Protein AF-A0A7C9EU61-F1 (afdb_monomer_lite)

Structure (mmCIF, N/CA/C/O backbone):
data_AF-A0A7C9EU61-F1
#
_entry.id   AF-A0A7C9EU61-F1
#
loop_
_atom_site.group_PDB
_atom_site.id
_atom_site.type_symbol
_atom_site.label_atom_id
_atom_site.label_alt_id
_atom_site.label_comp_id
_atom_site.label_asym_id
_atom_site.label_entity_id
_atom_site.label_seq_id
_atom_site.pdbx_PDB_ins_code
_atom_site.Cartn_x
_atom_site.Cartn_y
_atom_site.Cartn_z
_atom_site.occupancy
_atom_site.B_iso_or_equiv
_atom_site.auth_seq_id
_atom_site.auth_comp_id
_atom_site.auth_asym_id
_atom_site.auth_atom_id
_atom_site.pdbx_PDB_model_num
ATOM 1 N N . MET A 1 1 ? 41.970 -5.022 -8.721 1.00 47.09 1 MET A N 1
ATOM 2 C CA . MET A 1 1 ? 40.695 -4.788 -9.442 1.00 47.09 1 MET A CA 1
ATOM 3 C C . MET A 1 1 ? 39.624 -5.809 -9.066 1.00 47.09 1 MET A C 1
ATOM 5 O O . MET A 1 1 ? 38.488 -5.405 -8.886 1.00 47.09 1 MET A O 1
ATOM 9 N N . SER A 1 2 ? 39.969 -7.086 -8.883 1.00 47.38 2 SER A N 1
ATOM 10 C CA . SER A 1 2 ? 39.057 -8.151 -8.428 1.00 47.38 2 SER A CA 1
ATOM 11 C C . SER A 1 2 ? 38.520 -7.959 -6.997 1.00 47.38 2 SER A C 1
ATOM 13 O O . SER A 1 2 ? 37.330 -8.140 -6.773 1.00 47.38 2 SER A O 1
ATOM 15 N N . GLU A 1 3 ? 39.352 -7.504 -6.056 1.00 47.88 3 GLU A N 1
ATOM 16 C CA . GLU A 1 3 ? 38.959 -7.287 -4.646 1.00 47.88 3 GLU A CA 1
ATOM 17 C C . GLU A 1 3 ? 37.863 -6.214 -4.480 1.00 47.88 3 GLU A C 1
ATOM 19 O O . GLU A 1 3 ? 36.893 -6.403 -3.755 1.00 47.88 3 GLU A O 1
ATOM 24 N N . ILE A 1 4 ? 37.968 -5.104 -5.220 1.00 58.25 4 ILE A N 1
ATOM 25 C CA . ILE A 1 4 ? 36.993 -3.995 -5.193 1.00 58.25 4 ILE A CA 1
ATOM 26 C C . ILE A 1 4 ? 35.638 -4.430 -5.765 1.00 58.25 4 ILE A C 1
ATOM 28 O O . ILE A 1 4 ? 34.597 -4.014 -5.267 1.00 58.25 4 ILE A O 1
ATOM 32 N N . PHE A 1 5 ? 35.638 -5.300 -6.777 1.00 54.25 5 PHE A N 1
ATOM 33 C CA . PHE A 1 5 ? 34.406 -5.833 -7.359 1.00 54.25 5 PHE A CA 1
ATOM 34 C C . PHE A 1 5 ? 33.684 -6.780 -6.388 1.00 54.25 5 PHE A C 1
ATOM 36 O O . PHE A 1 5 ? 32.461 -6.759 -6.303 1.00 54.25 5 PHE A O 1
ATOM 43 N N . CYS A 1 6 ? 34.444 -7.556 -5.609 1.00 49.00 6 CYS A N 1
ATOM 44 C CA . CYS A 1 6 ? 33.905 -8.447 -4.584 1.00 49.00 6 CYS A CA 1
ATOM 45 C C . CYS A 1 6 ? 33.252 -7.663 -3.430 1.00 49.00 6 CYS A C 1
ATOM 47 O O . CYS A 1 6 ? 32.153 -8.001 -3.004 1.00 49.00 6 CYS A O 1
ATOM 49 N N . VAL A 1 7 ? 33.880 -6.566 -2.983 1.00 60.41 7 VAL A N 1
ATOM 50 C CA . VAL A 1 7 ? 33.333 -5.686 -1.930 1.00 60.41 7 VAL A CA 1
ATOM 51 C C . VAL A 1 7 ? 32.055 -4.979 -2.392 1.00 60.41 7 VAL A C 1
ATOM 53 O O . VAL A 1 7 ? 31.075 -4.949 -1.656 1.00 60.41 7 VAL A O 1
ATOM 56 N N . VAL A 1 8 ? 32.021 -4.468 -3.628 1.00 61.03 8 VAL A N 1
ATOM 57 C CA . VAL A 1 8 ? 30.822 -3.805 -4.175 1.00 61.03 8 VAL A CA 1
ATOM 58 C C . VAL A 1 8 ? 29.671 -4.795 -4.380 1.00 61.03 8 VAL A C 1
ATOM 60 O O . VAL A 1 8 ? 28.523 -4.454 -4.107 1.00 61.03 8 VAL A O 1
ATOM 63 N N . LEU A 1 9 ? 29.951 -6.027 -4.819 1.00 60.84 9 LEU A N 1
ATOM 64 C CA . LEU A 1 9 ? 28.919 -7.062 -4.933 1.00 60.84 9 LEU A CA 1
ATOM 65 C C . LEU A 1 9 ? 28.405 -7.532 -3.566 1.00 60.84 9 LEU A C 1
ATOM 67 O O . LEU A 1 9 ? 27.203 -7.733 -3.429 1.00 60.84 9 LEU A O 1
ATOM 71 N N . ALA A 1 10 ? 29.272 -7.651 -2.556 1.00 58.22 10 ALA A N 1
ATOM 72 C CA . ALA A 1 10 ? 28.867 -8.009 -1.196 1.00 58.22 10 ALA A CA 1
ATOM 73 C C . ALA A 1 10 ? 27.983 -6.928 -0.543 1.00 58.22 10 ALA A C 1
ATOM 75 O O . ALA A 1 10 ? 26.993 -7.254 0.108 1.00 58.22 10 ALA A O 1
ATOM 76 N N . GLU A 1 11 ? 28.291 -5.646 -0.764 1.00 62.72 11 GLU A N 1
ATOM 77 C CA . GLU A 1 11 ? 27.477 -4.527 -0.271 1.00 62.72 11 GLU A CA 1
ATOM 78 C C . GLU A 1 11 ? 26.100 -4.479 -0.966 1.00 62.72 11 GLU A C 1
ATOM 80 O O . GLU A 1 11 ? 25.077 -4.228 -0.329 1.00 62.72 11 GLU A O 1
ATOM 85 N N . ILE A 1 12 ? 26.047 -4.770 -2.274 1.00 65.19 12 ILE A N 1
ATOM 86 C CA . ILE A 1 12 ? 24.786 -4.815 -3.029 1.00 65.19 12 ILE A CA 1
ATOM 87 C C . ILE A 1 12 ? 23.925 -6.010 -2.613 1.00 65.19 12 ILE A C 1
ATOM 89 O O . ILE A 1 12 ? 22.720 -5.833 -2.443 1.00 65.19 12 ILE A O 1
ATOM 93 N N . ASP A 1 13 ? 24.509 -7.191 -2.403 1.00 72.50 13 ASP A N 1
ATOM 94 C CA . ASP A 1 13 ? 23.771 -8.375 -1.947 1.00 72.50 13 ASP A CA 1
ATOM 95 C C . ASP A 1 13 ? 23.173 -8.154 -0.547 1.00 72.50 13 ASP A C 1
ATOM 97 O O . ASP A 1 13 ? 21.985 -8.396 -0.322 1.00 72.50 13 ASP A O 1
ATOM 101 N N . HIS A 1 14 ? 23.946 -7.553 0.365 1.00 73.06 14 HIS A N 1
ATOM 102 C CA . HIS A 1 14 ? 23.497 -7.253 1.724 1.00 73.06 14 HIS A CA 1
ATOM 103 C C . HIS A 1 14 ? 22.372 -6.198 1.765 1.00 73.06 14 HIS A C 1
ATOM 105 O O . HIS A 1 14 ? 21.370 -6.370 2.465 1.00 73.06 14 HIS A O 1
ATOM 111 N N . VAL A 1 15 ? 22.481 -5.116 0.982 1.00 74.06 15 VAL A N 1
ATOM 112 C CA . VAL A 1 15 ? 21.444 -4.067 0.909 1.00 74.06 15 VAL A CA 1
ATOM 113 C C . VAL A 1 15 ? 20.186 -4.565 0.193 1.00 74.06 15 VAL A C 1
ATOM 115 O O . VAL A 1 15 ? 19.066 -4.245 0.604 1.00 74.06 15 VAL A O 1
ATOM 118 N N . PHE A 1 16 ? 20.343 -5.362 -0.862 1.00 80.19 16 PHE A N 1
ATOM 119 C CA . PHE A 1 16 ? 19.220 -5.920 -1.608 1.00 80.19 16 PHE A CA 1
ATOM 120 C C . PHE A 1 16 ? 18.466 -6.976 -0.790 1.00 80.19 16 PHE A C 1
ATOM 122 O O . PHE A 1 16 ? 17.235 -6.935 -0.729 1.00 80.19 16 PHE A O 1
ATOM 129 N N . GLY A 1 17 ? 19.185 -7.848 -0.078 1.00 80.31 17 GLY A N 1
ATOM 130 C CA . GLY A 1 17 ? 18.598 -8.837 0.826 1.00 80.31 17 GLY A CA 1
ATOM 131 C C . GLY A 1 17 ? 17.771 -8.197 1.943 1.00 80.31 17 GLY A C 1
ATOM 132 O O . GLY A 1 17 ? 16.629 -8.601 2.174 1.00 80.31 17 GLY A O 1
ATOM 133 N N . LEU A 1 18 ? 18.287 -7.137 2.580 1.00 82.00 18 LEU A N 1
ATOM 134 C CA . LEU A 1 18 ? 17.553 -6.407 3.622 1.00 82.00 18 LEU A CA 1
ATOM 135 C C . LEU A 1 18 ? 16.281 -5.738 3.070 1.00 82.00 18 LEU A C 1
ATOM 137 O O . LEU A 1 18 ? 15.236 -5.748 3.721 1.00 82.00 18 LEU A O 1
ATOM 141 N N . LYS A 1 19 ? 16.349 -5.186 1.851 1.00 78.38 19 LYS A N 1
ATOM 142 C CA . LYS A 1 19 ? 15.203 -4.567 1.168 1.00 78.38 19 LYS A CA 1
ATOM 143 C C . LYS A 1 19 ? 14.094 -5.587 0.894 1.00 78.38 19 LYS A C 1
ATOM 145 O O . LYS A 1 19 ? 12.927 -5.287 1.138 1.00 78.38 19 LYS A O 1
ATOM 150 N N . LEU A 1 20 ? 14.453 -6.776 0.410 1.00 83.56 20 LEU A N 1
ATOM 151 C CA . LEU A 1 20 ? 13.501 -7.851 0.120 1.00 83.56 20 LEU A CA 1
ATOM 152 C C . LEU A 1 20 ? 12.838 -8.383 1.394 1.00 83.56 20 LEU A C 1
ATOM 154 O O . LEU A 1 20 ? 11.613 -8.478 1.448 1.00 83.56 20 LEU A O 1
ATOM 158 N N . LEU A 1 21 ? 13.627 -8.659 2.438 1.00 87.19 21 LEU A N 1
ATOM 159 C CA . LEU A 1 21 ? 13.106 -9.149 3.717 1.00 87.19 21 LEU A CA 1
ATOM 160 C C . LEU A 1 21 ? 12.187 -8.111 4.389 1.00 87.19 21 LEU A C 1
ATOM 162 O O . LEU A 1 21 ? 11.135 -8.453 4.934 1.00 87.19 21 LEU A O 1
ATOM 166 N N . GLY A 1 22 ? 12.557 -6.829 4.315 1.00 87.75 22 GLY A N 1
ATOM 167 C CA . GLY A 1 22 ? 11.733 -5.718 4.792 1.00 87.75 22 GLY A CA 1
ATOM 168 C C . GLY A 1 22 ? 10.408 -5.586 4.037 1.00 87.75 22 GLY A C 1
ATOM 169 O O . GLY A 1 22 ? 9.372 -5.367 4.657 1.00 87.75 22 GLY A O 1
ATOM 170 N N . ASN A 1 23 ? 10.410 -5.765 2.712 1.00 88.94 23 ASN A N 1
ATOM 171 C CA . ASN A 1 23 ? 9.181 -5.722 1.917 1.00 88.94 23 ASN A CA 1
ATOM 172 C C . ASN A 1 23 ? 8.238 -6.887 2.250 1.00 88.94 23 ASN A C 1
ATOM 174 O O . ASN A 1 23 ? 7.059 -6.665 2.500 1.00 88.94 23 ASN A O 1
ATOM 178 N N . GLU A 1 24 ? 8.770 -8.109 2.314 1.00 89.00 24 GLU A N 1
ATOM 179 C CA . GLU A 1 24 ? 8.006 -9.320 2.644 1.00 89.00 24 GLU A CA 1
ATOM 180 C C . GLU A 1 24 ? 7.336 -9.214 4.024 1.00 89.00 24 GLU A C 1
ATOM 182 O O . GLU A 1 24 ? 6.168 -9.558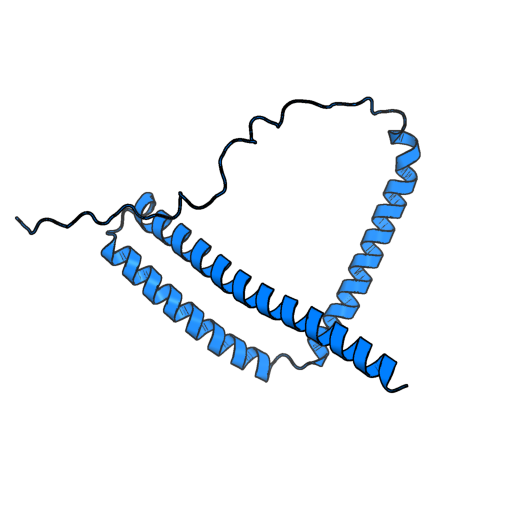 4.213 1.00 89.00 24 GLU A O 1
ATOM 187 N N . THR A 1 25 ? 8.079 -8.717 5.016 1.00 90.31 25 THR A N 1
ATOM 188 C CA . THR A 1 25 ? 7.556 -8.533 6.376 1.00 90.31 25 THR A CA 1
ATOM 189 C C . THR A 1 25 ? 6.521 -7.414 6.441 1.00 90.31 25 THR A C 1
ATOM 191 O O . THR A 1 25 ? 5.482 -7.594 7.073 1.00 90.31 25 THR A O 1
ATOM 194 N N . PHE A 1 26 ? 6.746 -6.288 5.760 1.00 87.06 26 PHE A N 1
ATOM 195 C CA . PHE A 1 26 ? 5.795 -5.176 5.723 1.00 87.06 26 PHE A CA 1
ATOM 196 C C . PHE A 1 26 ? 4.481 -5.552 5.030 1.00 87.06 26 PHE A C 1
ATOM 198 O O . PHE A 1 26 ? 3.407 -5.198 5.517 1.00 87.06 26 PHE A O 1
ATOM 205 N N . GLU A 1 27 ? 4.551 -6.318 3.940 1.00 87.12 27 GLU A N 1
ATOM 206 C CA . GLU A 1 27 ? 3.372 -6.827 3.237 1.00 87.12 27 GLU A CA 1
ATOM 207 C C . GLU A 1 27 ? 2.509 -7.700 4.160 1.00 87.12 27 GLU A C 1
ATOM 209 O O . GLU A 1 27 ? 1.297 -7.484 4.289 1.00 87.12 27 GLU A O 1
ATOM 214 N N . LYS A 1 28 ? 3.139 -8.634 4.883 1.00 86.25 28 LYS A N 1
ATOM 215 C CA . LYS A 1 28 ? 2.449 -9.503 5.846 1.00 86.25 28 LYS A CA 1
ATOM 216 C C . LYS A 1 28 ? 1.852 -8.713 7.006 1.00 86.25 28 LYS A C 1
ATOM 218 O O . LYS A 1 28 ? 0.691 -8.926 7.354 1.00 86.25 28 LYS A O 1
ATOM 223 N N . LEU A 1 29 ? 2.606 -7.775 7.578 1.00 89.94 29 LEU A N 1
ATOM 224 C CA . LEU A 1 29 ? 2.147 -6.942 8.693 1.00 89.94 29 LEU A CA 1
ATOM 225 C C . LEU A 1 29 ? 0.961 -6.053 8.294 1.00 89.94 29 LEU A C 1
ATOM 227 O O . LEU A 1 29 ? -0.038 -6.004 9.013 1.00 89.94 29 LEU A O 1
ATOM 231 N N . GLY A 1 30 ? 1.037 -5.393 7.136 1.00 87.56 30 GLY A N 1
ATOM 232 C CA . GLY A 1 30 ? -0.045 -4.550 6.624 1.00 87.56 30 GLY A CA 1
ATOM 233 C C . GLY A 1 30 ? -1.319 -5.348 6.344 1.00 87.56 30 GLY A C 1
ATOM 234 O O . GLY A 1 30 ? -2.419 -4.920 6.702 1.00 87.56 30 GLY A O 1
ATOM 235 N N . THR A 1 31 ? -1.175 -6.545 5.777 1.00 86.75 31 THR A N 1
ATOM 236 C CA . THR A 1 31 ? -2.305 -7.435 5.483 1.00 86.75 31 THR A CA 1
ATOM 237 C C . THR A 1 31 ? -2.991 -7.907 6.768 1.00 86.75 31 THR A C 1
ATOM 239 O O . THR A 1 31 ? -4.202 -7.766 6.912 1.00 86.75 31 THR A O 1
ATOM 242 N N . ILE A 1 32 ? -2.236 -8.381 7.762 1.00 88.62 32 ILE A N 1
ATOM 243 C CA . ILE A 1 32 ? -2.807 -8.853 9.037 1.00 88.62 32 ILE A CA 1
ATOM 244 C C . ILE A 1 32 ? -3.463 -7.697 9.821 1.00 88.62 32 ILE A C 1
ATOM 246 O O . ILE A 1 32 ? -4.549 -7.856 10.389 1.00 88.62 32 ILE A O 1
ATOM 250 N N . GLY A 1 33 ? -2.845 -6.511 9.828 1.00 91.38 33 GLY A N 1
ATOM 251 C CA . GLY A 1 33 ? -3.388 -5.330 10.506 1.00 91.38 33 GLY A CA 1
ATOM 252 C C . GLY A 1 33 ? -4.689 -4.818 9.877 1.00 91.38 33 GLY A C 1
ATOM 253 O O . GLY A 1 33 ? -5.636 -4.479 10.584 1.00 91.38 33 GLY A O 1
ATOM 254 N N . THR A 1 34 ? -4.779 -4.811 8.546 1.00 88.88 34 THR A N 1
ATOM 255 C CA . THR A 1 34 ? -5.999 -4.382 7.842 1.00 88.88 34 THR A CA 1
ATOM 256 C C . THR A 1 34 ? -7.136 -5.391 7.986 1.00 88.88 34 THR A C 1
ATOM 258 O O . THR A 1 34 ? -8.265 -4.987 8.265 1.00 88.88 34 THR A O 1
ATOM 261 N N . LEU A 1 35 ? -6.848 -6.694 7.881 1.00 89.19 35 LEU A N 1
ATOM 262 C CA . LEU A 1 35 ? -7.841 -7.759 8.063 1.00 89.19 35 LEU A CA 1
ATOM 263 C C . LEU A 1 35 ? -8.436 -7.750 9.480 1.00 89.19 35 LEU A C 1
ATOM 265 O O . LEU A 1 35 ? -9.650 -7.879 9.637 1.00 89.19 35 LEU A O 1
ATOM 269 N N . SER A 1 36 ? -7.604 -7.561 10.510 1.00 87.31 36 SER A N 1
ATOM 270 C CA . SER A 1 36 ? -8.063 -7.530 11.907 1.00 87.31 36 SER A CA 1
ATOM 271 C C . SER A 1 36 ? -8.911 -6.293 12.220 1.00 87.31 36 SER A C 1
ATOM 273 O O . SER A 1 36 ? -9.973 -6.422 12.831 1.00 87.31 36 SER A O 1
ATOM 275 N N . ASN A 1 37 ? -8.509 -5.112 11.738 1.00 89.44 37 ASN A N 1
ATOM 276 C CA . ASN A 1 37 ? -9.298 -3.888 11.895 1.00 89.44 37 ASN A CA 1
ATOM 277 C C . ASN A 1 37 ? -10.660 -3.991 11.183 1.00 89.44 37 ASN A C 1
ATOM 279 O O . ASN A 1 37 ? -11.698 -3.650 11.750 1.00 89.44 37 ASN A O 1
ATOM 283 N N . LEU A 1 38 ? -10.672 -4.526 9.958 1.00 88.19 38 LEU A N 1
ATOM 284 C CA . LEU A 1 38 ? -11.898 -4.720 9.189 1.00 88.19 38 LEU A CA 1
ATOM 285 C C . LEU A 1 38 ? -12.857 -5.702 9.879 1.00 88.19 38 LEU A C 1
ATOM 287 O O . LEU A 1 38 ? -14.054 -5.429 9.956 1.00 88.19 38 LEU A O 1
ATOM 291 N N . LEU A 1 39 ? -12.341 -6.811 10.421 1.00 88.62 39 LEU A N 1
ATOM 292 C CA . LEU A 1 39 ? -13.141 -7.793 11.157 1.00 88.62 39 LEU A CA 1
ATOM 293 C C . LEU A 1 39 ? -13.843 -7.153 12.363 1.00 88.62 39 LEU A C 1
ATOM 295 O O . LEU A 1 39 ? -15.058 -7.287 12.497 1.00 88.62 39 LEU A O 1
ATOM 299 N N . VAL A 1 40 ? -13.099 -6.420 13.202 1.00 87.19 40 VAL A N 1
ATOM 300 C CA . VAL A 1 40 ? -13.657 -5.735 14.382 1.00 87.19 40 VAL A CA 1
ATOM 301 C C . VAL A 1 40 ? -14.705 -4.702 13.971 1.00 87.19 40 VAL A C 1
ATOM 303 O O . VAL A 1 40 ? -15.751 -4.594 14.612 1.00 87.19 40 VAL A O 1
ATOM 306 N N . TYR A 1 41 ? -14.476 -3.967 12.883 1.00 88.12 41 TYR A N 1
ATOM 307 C CA . TYR A 1 41 ? -15.431 -2.990 12.366 1.00 88.12 41 TYR A CA 1
ATOM 308 C C . TYR A 1 41 ? -16.752 -3.642 11.915 1.00 88.12 41 TYR A C 1
ATOM 310 O O . TYR A 1 41 ? -17.835 -3.174 12.272 1.00 88.12 41 TYR A O 1
ATOM 318 N N . LEU A 1 42 ? -16.678 -4.770 11.201 1.00 87.50 42 LEU A N 1
ATOM 319 C CA . LEU A 1 42 ? -17.849 -5.531 10.747 1.00 87.50 42 LEU A CA 1
ATOM 320 C C . LEU A 1 42 ? -18.664 -6.124 11.905 1.00 87.50 42 LEU A C 1
ATOM 322 O O . LEU A 1 42 ? -19.894 -6.144 11.848 1.00 87.50 42 LEU A O 1
ATOM 326 N N . THR A 1 43 ? -18.005 -6.586 12.969 1.00 86.12 43 THR A N 1
ATOM 327 C CA . THR A 1 43 ? -18.701 -7.170 14.125 1.00 86.12 43 THR A CA 1
ATOM 328 C C . THR A 1 43 ? -19.267 -6.113 15.072 1.00 86.12 43 THR A C 1
ATOM 330 O O . THR A 1 43 ? -20.346 -6.308 15.620 1.00 86.12 43 THR A O 1
ATOM 333 N N . THR A 1 44 ? -18.573 -4.987 15.276 1.00 85.62 44 THR A N 1
ATOM 334 C CA . THR A 1 44 ? -18.976 -3.967 16.266 1.00 85.62 44 THR A CA 1
ATOM 335 C C . THR A 1 44 ? -19.936 -2.922 15.702 1.00 85.62 44 THR A C 1
ATOM 337 O O . THR A 1 44 ? -20.935 -2.604 16.343 1.00 85.62 44 THR A O 1
ATOM 340 N N . VAL A 1 45 ? -19.667 -2.405 14.498 1.00 86.12 45 VAL A N 1
ATOM 341 C CA . VAL A 1 45 ? -20.450 -1.316 13.889 1.00 86.12 45 VAL A CA 1
ATOM 342 C C . VAL A 1 45 ? -21.591 -1.866 13.044 1.00 86.12 45 VAL A C 1
ATOM 344 O O . VAL A 1 45 ? -22.717 -1.387 13.139 1.00 86.12 45 VAL A O 1
ATOM 347 N N . PHE A 1 46 ? -21.321 -2.903 12.248 1.00 84.19 46 PHE A N 1
ATOM 348 C CA . PHE A 1 46 ? -22.327 -3.526 11.381 1.00 84.19 46 PHE A CA 1
ATOM 349 C C . PHE A 1 46 ? -23.134 -4.640 12.065 1.00 84.19 46 PHE A C 1
ATOM 351 O O . PHE A 1 46 ? -24.052 -5.173 11.447 1.00 84.19 46 PHE A O 1
ATOM 358 N N . ASN A 1 47 ? -22.816 -4.973 13.325 1.00 84.19 47 ASN A N 1
ATOM 359 C CA . ASN A 1 47 ? -23.507 -5.974 14.151 1.00 84.19 47 ASN A CA 1
ATOM 360 C C . ASN A 1 47 ? -23.784 -7.306 13.413 1.00 84.19 47 ASN A C 1
ATOM 362 O O . ASN A 1 47 ? -24.798 -7.967 13.634 1.00 84.19 47 ASN A O 1
ATOM 366 N N . MET A 1 48 ? -22.895 -7.694 12.490 1.00 81.56 48 MET A N 1
ATOM 367 C CA . MET A 1 48 ? -23.030 -8.942 11.740 1.00 81.56 48 MET A CA 1
ATOM 368 C C . MET A 1 48 ? -22.551 -10.130 12.574 1.00 81.56 48 MET A C 1
ATOM 370 O O . MET A 1 48 ? -21.628 -10.009 13.380 1.00 81.56 48 MET A O 1
ATOM 374 N N . SER A 1 49 ? -23.140 -11.307 12.332 1.00 86.75 49 SER A N 1
ATOM 375 C CA . SER A 1 49 ? -22.677 -12.544 12.967 1.00 86.75 49 SER A CA 1
ATOM 376 C C . SER A 1 49 ? -21.212 -12.825 12.613 1.00 86.75 49 SER A C 1
ATOM 378 O O . SER A 1 49 ? -20.782 -12.622 11.472 1.00 86.75 49 SER A O 1
ATOM 380 N N . THR A 1 50 ? -20.445 -13.342 13.576 1.00 83.31 50 THR A N 1
ATOM 381 C CA . THR A 1 50 ? -19.015 -13.659 13.415 1.00 83.31 50 THR A CA 1
ATOM 382 C C . THR A 1 50 ? -18.756 -14.593 12.225 1.00 83.31 50 THR A C 1
ATOM 384 O O . THR A 1 50 ? -17.725 -14.495 11.557 1.00 83.31 50 THR A O 1
ATOM 387 N N . ILE A 1 51 ? -19.723 -15.458 11.908 1.00 88.50 51 ILE A N 1
ATOM 388 C CA . ILE A 1 51 ? -19.677 -16.397 10.781 1.00 88.50 51 ILE A CA 1
ATOM 389 C C . ILE A 1 51 ? -19.708 -15.636 9.448 1.00 88.50 51 ILE A C 1
ATOM 391 O O . ILE A 1 51 ? -18.863 -15.860 8.580 1.00 88.50 51 ILE A O 1
ATOM 395 N N . SER A 1 52 ? -20.641 -14.691 9.298 1.00 88.50 52 SER A N 1
ATOM 396 C CA . SER A 1 52 ? -20.755 -13.855 8.097 1.00 88.50 52 SER A CA 1
ATOM 397 C C . SER A 1 52 ? -19.550 -12.923 7.930 1.00 88.50 52 SER A C 1
ATOM 399 O O . SER A 1 52 ? -19.038 -12.776 6.821 1.00 88.50 52 SER A O 1
ATOM 401 N N . ALA A 1 53 ? -19.050 -12.339 9.024 1.00 87.69 53 ALA A N 1
ATOM 402 C CA . ALA A 1 53 ? -17.872 -11.473 8.990 1.00 87.69 53 ALA A CA 1
ATOM 403 C C . ALA A 1 53 ? -16.616 -12.237 8.523 1.00 87.69 53 ALA A C 1
ATOM 405 O O . ALA A 1 53 ? -15.883 -11.761 7.657 1.00 87.69 53 ALA A O 1
ATOM 406 N N . THR A 1 54 ? -16.409 -13.463 9.011 1.00 87.38 54 THR A N 1
ATOM 407 C CA . THR A 1 54 ? -15.269 -14.311 8.613 1.00 87.38 54 THR A CA 1
ATOM 408 C C . THR A 1 54 ? -15.337 -14.732 7.138 1.00 87.38 54 THR A C 1
ATOM 410 O O . THR A 1 54 ? -14.311 -14.781 6.451 1.00 87.38 54 THR A O 1
ATOM 413 N N . MET A 1 55 ? -16.542 -14.984 6.613 1.00 92.44 55 MET A N 1
ATOM 414 C CA . MET A 1 55 ? -16.748 -15.258 5.185 1.00 92.44 55 MET A CA 1
ATOM 415 C C . MET A 1 55 ? -16.308 -14.065 4.325 1.00 92.44 55 MET A C 1
ATOM 417 O O . MET A 1 55 ? -15.588 -14.249 3.344 1.00 92.44 55 MET A O 1
ATOM 421 N N . LEU A 1 56 ? -16.678 -12.843 4.718 1.00 92.56 56 LEU A N 1
ATOM 422 C CA . LEU A 1 56 ? -16.291 -11.628 4.003 1.00 92.56 56 LEU A CA 1
ATOM 423 C C . LEU A 1 56 ? -14.771 -11.426 4.011 1.00 92.56 56 LEU A C 1
ATOM 425 O O . LEU A 1 56 ? -14.193 -11.153 2.963 1.00 92.56 56 LEU A O 1
ATOM 429 N N . ILE A 1 57 ? -14.112 -11.640 5.152 1.00 93.19 57 ILE A N 1
ATOM 430 C CA . ILE A 1 57 ? -12.644 -11.592 5.256 1.00 93.19 57 ILE A CA 1
ATOM 431 C C . ILE A 1 57 ? -11.975 -12.608 4.314 1.00 93.19 57 ILE A C 1
ATOM 433 O O . ILE A 1 57 ? -10.980 -12.289 3.663 1.00 93.19 57 ILE A O 1
ATOM 437 N N . THR A 1 58 ? -12.539 -13.811 4.181 1.00 91.94 58 THR A N 1
ATOM 438 C CA . THR A 1 58 ? -12.014 -14.848 3.275 1.00 91.94 58 THR A CA 1
ATOM 439 C C . THR A 1 58 ? -12.161 -14.444 1.804 1.00 91.94 58 THR A C 1
ATOM 441 O O . THR A 1 58 ? -11.217 -14.591 1.027 1.00 91.94 58 THR A O 1
ATOM 444 N N . VAL A 1 59 ? -13.312 -13.879 1.420 1.00 94.06 59 VAL A N 1
ATOM 445 C CA . VAL A 1 59 ? -13.540 -13.342 0.065 1.00 94.06 59 VAL A CA 1
ATOM 446 C C . VAL A 1 59 ? -12.615 -12.157 -0.220 1.00 94.06 59 VAL A C 1
ATOM 448 O O . VAL A 1 59 ? -12.052 -12.065 -1.312 1.00 94.06 59 VAL A O 1
ATOM 451 N N . PHE A 1 60 ? -12.407 -11.279 0.764 1.00 92.31 60 PHE A N 1
ATOM 452 C CA . PHE A 1 60 ? -11.484 -10.154 0.654 1.00 92.31 60 PHE A CA 1
ATOM 453 C C . PHE A 1 60 ? -10.059 -10.642 0.389 1.00 92.31 60 PHE A C 1
ATOM 455 O O . PHE A 1 60 ? -9.460 -10.223 -0.595 1.00 92.31 60 PHE A O 1
ATOM 462 N N . ASN A 1 61 ? -9.566 -11.606 1.176 1.00 90.56 61 ASN A N 1
ATOM 463 C CA . ASN A 1 61 ? -8.251 -12.214 0.970 1.00 90.56 61 ASN A CA 1
ATOM 464 C C . ASN A 1 61 ? -8.120 -12.887 -0.412 1.00 90.56 61 ASN A C 1
ATOM 466 O O . ASN A 1 61 ? -7.105 -12.747 -1.095 1.00 90.56 61 ASN A O 1
ATOM 470 N N . GLY A 1 62 ? -9.160 -13.589 -0.874 1.00 92.06 62 GLY A N 1
ATOM 471 C CA . GLY A 1 62 ? -9.190 -14.148 -2.231 1.00 92.06 62 GLY A CA 1
ATOM 472 C C . GLY A 1 62 ? -9.099 -13.070 -3.318 1.00 92.06 62 GLY A C 1
ATOM 473 O O . GLY A 1 62 ? -8.393 -13.240 -4.313 1.00 92.06 62 GLY A O 1
ATOM 474 N N . THR A 1 63 ? -9.751 -11.927 -3.096 1.00 93.00 63 THR A N 1
ATOM 475 C CA . THR A 1 63 ? -9.745 -10.789 -4.024 1.00 93.00 63 THR A CA 1
ATOM 476 C C . THR A 1 63 ? -8.377 -10.115 -4.083 1.00 93.00 63 THR A C 1
ATOM 478 O O . THR A 1 63 ? -7.922 -9.801 -5.179 1.00 93.00 63 THR A O 1
ATOM 481 N N . THR A 1 64 ? -7.679 -9.942 -2.954 1.00 90.44 64 THR A N 1
ATOM 482 C CA . THR A 1 64 ? -6.315 -9.381 -2.939 1.00 90.44 64 THR A CA 1
ATOM 483 C C . THR A 1 64 ? -5.342 -10.247 -3.732 1.00 90.44 64 THR A C 1
ATOM 485 O O . THR A 1 64 ? -4.591 -9.715 -4.541 1.00 90.44 64 THR A O 1
ATOM 488 N N . ASN A 1 65 ? -5.400 -11.575 -3.589 1.00 90.56 65 ASN A N 1
ATOM 489 C CA . ASN A 1 65 ? -4.555 -12.488 -4.370 1.00 90.56 65 ASN A CA 1
ATOM 490 C C . ASN A 1 65 ? -4.818 -12.376 -5.884 1.00 90.56 65 ASN A C 1
ATOM 492 O O . ASN A 1 65 ? -3.883 -12.348 -6.687 1.00 90.56 65 ASN A O 1
ATOM 496 N N . PHE A 1 66 ? -6.088 -12.265 -6.286 1.00 93.75 66 PHE A N 1
ATOM 497 C CA . PHE A 1 66 ? -6.451 -12.080 -7.692 1.00 93.75 66 PHE A CA 1
ATOM 498 C C . PHE A 1 66 ? -6.047 -10.696 -8.225 1.00 93.75 66 PHE A C 1
ATOM 500 O O . PHE A 1 66 ? -5.569 -10.575 -9.353 1.00 93.75 66 PHE A O 1
ATOM 507 N N . ALA A 1 67 ? -6.183 -9.655 -7.401 1.00 92.00 67 ALA A N 1
ATOM 508 C CA . ALA A 1 67 ? -5.740 -8.304 -7.721 1.00 92.00 67 ALA A CA 1
ATOM 509 C C . ALA A 1 67 ? -4.219 -8.238 -7.924 1.00 92.00 67 ALA A C 1
ATOM 511 O O . ALA A 1 67 ? -3.773 -7.578 -8.858 1.00 92.00 67 ALA A O 1
ATOM 512 N N . THR A 1 68 ? -3.427 -8.962 -7.125 1.00 88.50 68 THR A N 1
ATOM 513 C CA . THR A 1 68 ? -1.969 -9.059 -7.308 1.00 88.50 68 THR A CA 1
ATOM 514 C C . THR A 1 68 ? -1.604 -9.745 -8.625 1.00 88.50 68 THR A C 1
ATOM 516 O O . THR A 1 68 ? -0.716 -9.267 -9.326 1.00 88.50 68 THR A O 1
ATOM 519 N N . LEU A 1 69 ? -2.314 -10.811 -9.018 1.00 92.44 69 LEU A N 1
ATOM 520 C CA . LEU A 1 69 ? -2.116 -11.470 -10.320 1.00 92.44 69 LEU A CA 1
ATOM 521 C C . LEU A 1 69 ? -2.428 -10.537 -11.495 1.00 92.44 69 LEU A C 1
ATOM 523 O O . LEU A 1 69 ? -1.641 -10.433 -12.436 1.00 92.44 69 LEU A O 1
ATOM 527 N N . LEU A 1 70 ? -3.556 -9.826 -11.426 1.00 90.25 70 LEU A N 1
ATOM 528 C CA . LEU A 1 70 ? -3.906 -8.808 -12.416 1.00 90.25 70 LEU A CA 1
ATOM 529 C C . LEU A 1 70 ? -2.869 -7.680 -12.450 1.00 90.25 70 LEU A C 1
ATOM 531 O O . LEU A 1 70 ? -2.461 -7.259 -13.530 1.00 90.25 70 LEU A O 1
ATOM 535 N N . GLY A 1 71 ? -2.416 -7.219 -11.284 1.00 85.12 71 GLY A N 1
ATOM 536 C CA . GLY A 1 71 ? -1.392 -6.189 -11.144 1.00 85.12 71 GLY A CA 1
ATOM 537 C C . GLY A 1 71 ? -0.057 -6.601 -11.759 1.00 85.12 71 GLY A C 1
ATOM 538 O O . GLY A 1 71 ? 0.532 -5.818 -12.496 1.00 85.12 71 GLY A O 1
ATOM 539 N N . ALA A 1 72 ? 0.384 -7.841 -11.538 1.00 85.31 72 ALA A N 1
ATOM 540 C CA . ALA A 1 72 ? 1.590 -8.383 -12.160 1.00 85.31 72 ALA A CA 1
ATOM 541 C C . ALA A 1 72 ? 1.476 -8.403 -13.694 1.00 85.31 72 ALA A C 1
ATOM 543 O O . ALA A 1 72 ? 2.368 -7.915 -14.383 1.00 85.31 72 ALA A O 1
ATOM 544 N N . PHE A 1 73 ? 0.337 -8.855 -14.228 1.00 87.00 73 PHE A N 1
ATOM 545 C CA . PHE A 1 73 ? 0.083 -8.869 -15.671 1.00 87.00 73 PHE A CA 1
ATOM 546 C C . PHE A 1 73 ? 0.059 -7.459 -16.287 1.00 87.00 73 PHE A C 1
ATOM 548 O O . PHE A 1 73 ? 0.608 -7.224 -17.366 1.00 87.00 73 PHE A O 1
ATOM 555 N N . LEU A 1 74 ? -0.550 -6.497 -15.591 1.00 83.69 74 LEU A N 1
ATOM 556 C CA . LEU A 1 74 ? -0.539 -5.084 -15.973 1.00 83.69 74 LEU A CA 1
ATOM 557 C C . LEU A 1 74 ? 0.884 -4.509 -15.941 1.00 83.69 74 LEU A C 1
ATOM 559 O O . LEU A 1 74 ? 1.273 -3.801 -16.864 1.00 83.69 74 LEU A O 1
ATOM 563 N N . CYS A 1 75 ? 1.687 -4.832 -14.929 1.00 74.62 75 CYS A N 1
ATOM 564 C CA . CYS A 1 75 ? 3.075 -4.380 -14.837 1.00 74.62 75 CYS A CA 1
ATOM 565 C C . CYS A 1 75 ? 3.939 -4.918 -15.986 1.00 74.62 75 CYS A C 1
ATOM 567 O O . CYS A 1 75 ? 4.650 -4.132 -16.612 1.00 74.62 75 CYS A O 1
ATOM 569 N N . ASP A 1 76 ? 3.818 -6.207 -16.314 1.00 79.31 76 ASP A N 1
ATOM 570 C CA . ASP A 1 76 ? 4.559 -6.837 -17.416 1.00 79.31 76 ASP A CA 1
ATOM 571 C C . ASP A 1 76 ? 4.173 -6.276 -18.793 1.00 79.31 76 ASP A C 1
ATOM 573 O O . ASP A 1 76 ? 4.989 -6.263 -19.716 1.00 79.31 76 ASP A O 1
ATOM 577 N N . THR A 1 77 ? 2.941 -5.780 -18.942 1.00 73.81 77 THR A N 1
ATOM 578 C CA . THR A 1 77 ? 2.438 -5.235 -20.213 1.00 73.81 77 THR A CA 1
ATOM 579 C C . THR A 1 77 ? 2.610 -3.718 -20.353 1.00 73.81 77 THR A C 1
ATOM 581 O O . THR A 1 77 ? 2.832 -3.249 -21.469 1.00 73.81 77 THR A O 1
ATOM 584 N N . TYR A 1 78 ? 2.539 -2.939 -19.264 1.00 61.75 78 TYR A N 1
ATOM 585 C CA . TYR A 1 78 ? 2.539 -1.466 -19.305 1.00 61.75 78 TYR A CA 1
ATOM 586 C C . TYR A 1 78 ? 3.807 -0.791 -18.763 1.00 61.75 78 TYR A C 1
ATOM 588 O O . TYR A 1 78 ? 4.142 0.307 -19.214 1.00 61.75 78 TYR A O 1
ATOM 596 N N . PHE A 1 79 ? 4.520 -1.388 -17.803 1.00 58.59 79 PHE A N 1
ATOM 597 C CA . PHE A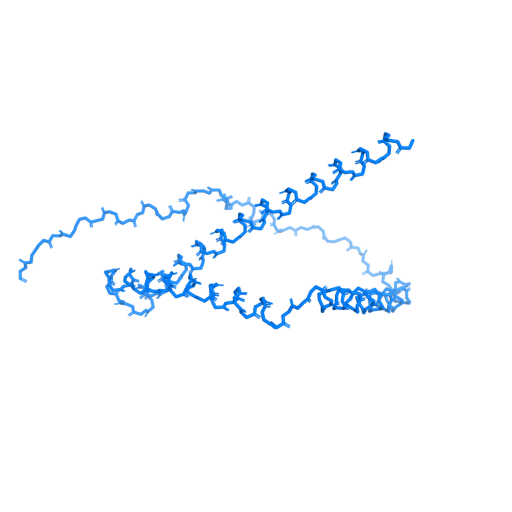 1 79 ? 5.621 -0.722 -17.098 1.00 58.59 79 PHE A CA 1
ATOM 598 C C . PHE A 1 79 ? 6.966 -1.396 -17.375 1.00 58.59 79 PHE A C 1
ATOM 600 O O . PHE A 1 79 ? 7.505 -2.163 -16.584 1.00 58.59 79 PHE A O 1
ATOM 607 N N . GLY A 1 80 ? 7.566 -1.036 -18.509 1.00 66.69 80 GLY A N 1
ATOM 608 C CA . GLY A 1 80 ? 8.971 -1.340 -18.768 1.00 66.69 80 GLY A CA 1
ATOM 609 C C . GLY A 1 80 ? 9.928 -0.612 -17.806 1.00 66.69 80 GLY A C 1
ATOM 610 O O . GLY A 1 80 ? 9.647 0.484 -17.315 1.00 66.69 80 GLY A O 1
ATOM 611 N N . ARG A 1 81 ? 11.126 -1.193 -17.626 1.00 57.59 81 ARG A N 1
ATOM 612 C CA . ARG A 1 81 ? 12.275 -0.732 -16.805 1.00 57.59 81 ARG A CA 1
ATOM 613 C C . ARG A 1 81 ? 12.650 0.757 -16.947 1.00 57.59 81 ARG A C 1
ATOM 615 O O . ARG A 1 81 ? 13.287 1.318 -16.058 1.00 57.59 81 ARG A O 1
ATOM 622 N N . TYR A 1 82 ? 12.263 1.403 -18.045 1.00 57.16 82 TYR A N 1
ATOM 623 C CA . TYR A 1 82 ? 12.593 2.797 -18.341 1.00 57.16 82 TYR A CA 1
ATOM 624 C C . TYR A 1 82 ? 11.735 3.818 -17.577 1.00 57.16 82 TYR A C 1
ATOM 626 O O . TYR A 1 82 ? 12.251 4.871 -17.207 1.00 57.16 82 TYR A O 1
ATOM 634 N N . ASN A 1 83 ? 10.469 3.509 -17.267 1.00 63.59 83 ASN A N 1
ATOM 635 C CA . ASN A 1 83 ? 9.578 4.479 -16.615 1.00 63.59 83 ASN A CA 1
ATOM 636 C C . ASN A 1 83 ? 9.913 4.679 -15.131 1.00 63.59 83 ASN A C 1
ATOM 638 O O . ASN A 1 83 ? 9.881 5.802 -14.633 1.00 63.59 83 ASN A O 1
ATOM 642 N N . THR A 1 84 ? 10.304 3.613 -14.431 1.00 59.94 84 THR A N 1
ATOM 643 C CA . THR A 1 84 ? 10.666 3.681 -13.007 1.00 59.94 84 THR A CA 1
ATOM 644 C C . THR A 1 84 ? 11.960 4.465 -12.787 1.00 59.94 84 THR A C 1
ATOM 646 O O . THR A 1 84 ? 12.045 5.270 -11.863 1.00 59.94 84 THR A O 1
ATOM 649 N N . LEU A 1 85 ? 12.954 4.291 -13.666 1.00 68.38 85 LEU A N 1
ATOM 650 C CA . LEU A 1 85 ? 14.193 5.077 -13.635 1.00 68.38 85 LEU A CA 1
ATOM 651 C C . LEU A 1 85 ? 13.944 6.551 -13.997 1.00 68.38 85 LEU A C 1
ATOM 653 O O . LEU A 1 85 ? 14.508 7.447 -13.363 1.00 68.38 85 LEU A O 1
ATOM 657 N N . GLY A 1 86 ? 13.064 6.811 -14.969 1.00 73.75 86 GLY A N 1
ATOM 658 C CA . GLY A 1 86 ? 12.645 8.168 -15.326 1.00 73.75 86 GLY A CA 1
ATOM 659 C C . GLY A 1 86 ? 11.937 8.882 -14.173 1.00 73.75 86 GLY A C 1
ATOM 660 O O . GLY A 1 86 ? 12.295 10.000 -13.815 1.00 73.75 86 GLY A O 1
ATOM 661 N N . PHE A 1 87 ? 10.986 8.218 -13.519 1.00 75.38 87 PHE A N 1
ATOM 662 C CA . PHE A 1 87 ? 10.282 8.809 -12.385 1.00 75.38 87 PHE A CA 1
ATOM 663 C C . PHE A 1 87 ? 11.203 9.037 -11.180 1.00 75.38 87 PHE A C 1
ATOM 665 O O . PHE A 1 87 ? 11.136 10.093 -10.558 1.00 75.38 87 PHE A O 1
ATOM 672 N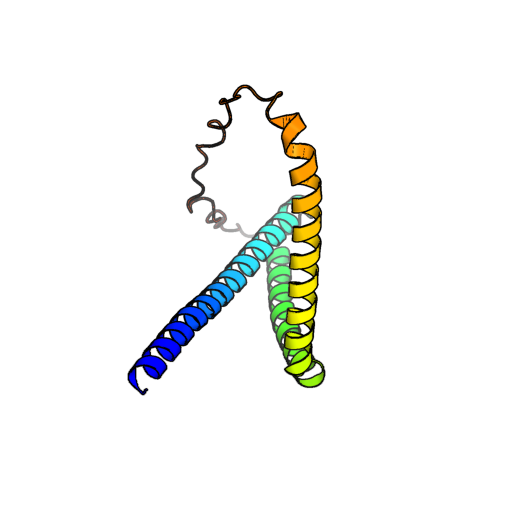 N . ALA A 1 88 ? 12.106 8.097 -10.880 1.00 74.88 88 ALA A N 1
ATOM 673 C CA . ALA A 1 88 ? 13.052 8.234 -9.772 1.00 74.88 88 ALA A CA 1
ATOM 674 C C . ALA A 1 88 ? 13.971 9.453 -9.947 1.00 74.88 88 ALA A C 1
ATOM 676 O O . ALA A 1 88 ? 14.158 10.229 -9.014 1.00 74.88 88 ALA A O 1
ATOM 677 N N . THR A 1 89 ? 14.501 9.657 -11.155 1.00 78.56 89 THR A N 1
ATOM 678 C CA . THR A 1 89 ? 15.378 10.801 -11.453 1.00 78.56 89 THR A CA 1
ATOM 679 C C . THR A 1 89 ? 14.640 12.134 -11.375 1.00 78.56 89 THR A C 1
ATOM 681 O O . THR A 1 89 ? 15.134 13.067 -10.740 1.00 78.56 89 THR A O 1
ATOM 684 N N . VAL A 1 90 ? 13.432 12.215 -11.938 1.00 84.75 90 VAL A N 1
ATOM 685 C CA . VAL A 1 90 ? 12.597 13.424 -11.858 1.00 84.75 90 VAL A CA 1
ATOM 686 C C . VAL A 1 90 ? 12.198 13.721 -10.409 1.00 84.75 90 VAL A C 1
ATOM 688 O O . VAL A 1 90 ? 12.318 14.860 -9.959 1.00 84.75 90 VAL A O 1
ATOM 691 N N . ALA A 1 91 ? 11.791 12.708 -9.644 1.00 85.00 91 ALA A N 1
ATOM 692 C CA . ALA A 1 91 ? 11.398 12.869 -8.248 1.00 85.00 91 ALA A CA 1
ATOM 693 C C . ALA A 1 91 ? 12.570 13.320 -7.360 1.00 85.00 91 ALA A C 1
ATOM 695 O O . ALA A 1 91 ? 12.410 14.255 -6.577 1.00 85.00 91 ALA A O 1
ATOM 696 N N . SER A 1 92 ? 13.759 12.722 -7.501 1.00 81.75 92 SER A N 1
ATOM 697 C CA . SER A 1 92 ? 14.948 13.139 -6.743 1.00 81.75 92 SER A CA 1
ATOM 698 C C . SER A 1 92 ? 15.361 14.577 -7.054 1.00 81.75 92 SER A C 1
ATOM 700 O O . SER A 1 92 ? 15.757 15.311 -6.143 1.00 81.75 92 SER A O 1
ATOM 702 N N . PHE A 1 93 ? 15.234 15.004 -8.313 1.00 86.25 93 PHE A N 1
ATOM 703 C CA . PHE A 1 93 ? 15.531 16.379 -8.704 1.00 86.25 93 PHE A CA 1
ATOM 704 C C . PHE A 1 93 ? 14.543 17.369 -8.075 1.00 86.25 93 PHE A C 1
ATOM 706 O O . PHE A 1 93 ? 14.963 18.364 -7.488 1.00 86.25 93 PHE A O 1
ATOM 713 N N . LEU A 1 94 ? 13.243 17.059 -8.112 1.00 89.75 94 LEU A N 1
ATOM 714 C CA . LEU A 1 94 ? 12.211 17.895 -7.497 1.00 89.75 94 LEU A CA 1
ATOM 715 C C . LEU A 1 94 ? 12.367 17.979 -5.976 1.00 89.75 94 LEU A C 1
ATOM 717 O O . LEU A 1 94 ? 12.374 19.077 -5.430 1.00 89.75 94 LEU A O 1
ATOM 721 N N . VAL A 1 95 ? 12.543 16.851 -5.284 1.00 90.31 95 VAL A N 1
ATOM 722 C CA . VAL A 1 95 ? 12.688 16.825 -3.817 1.00 90.31 95 VAL A CA 1
ATOM 723 C C . VAL A 1 95 ? 13.897 17.641 -3.370 1.00 90.31 95 VAL A C 1
ATOM 725 O O . VAL A 1 95 ? 13.783 18.454 -2.454 1.00 90.31 95 VAL A O 1
ATOM 728 N N . THR A 1 96 ? 15.036 17.479 -4.047 1.00 86.25 96 THR A N 1
ATOM 729 C CA . THR A 1 96 ? 16.248 18.246 -3.732 1.00 86.25 96 THR A CA 1
ATOM 730 C C . THR A 1 96 ? 16.035 19.732 -4.007 1.00 86.25 96 THR A C 1
ATOM 732 O O . THR A 1 96 ? 16.426 20.563 -3.192 1.00 86.25 96 THR A O 1
ATOM 735 N N . PHE A 1 97 ? 15.361 20.086 -5.103 1.00 90.56 97 PHE A N 1
ATOM 736 C CA . PHE A 1 97 ? 15.041 21.471 -5.441 1.00 90.56 97 PHE A CA 1
ATOM 737 C C . PHE A 1 97 ? 14.130 22.134 -4.396 1.00 90.56 97 PHE A C 1
ATOM 739 O O . PHE A 1 97 ? 14.462 23.203 -3.888 1.00 90.56 97 PHE A O 1
ATOM 746 N N . PHE A 1 98 ? 13.033 21.482 -4.001 1.00 88.88 98 PHE A N 1
ATOM 747 C CA . PHE A 1 98 ? 12.121 22.009 -2.982 1.00 88.88 98 PHE A CA 1
ATOM 748 C C . PHE A 1 98 ? 12.784 22.114 -1.607 1.00 88.88 98 PHE A C 1
ATOM 750 O O . PHE A 1 98 ? 12.663 23.150 -0.957 1.00 88.88 98 PHE A O 1
ATOM 757 N N . LEU A 1 99 ? 13.539 21.096 -1.179 1.00 85.25 99 LEU A N 1
ATOM 758 C CA . LEU A 1 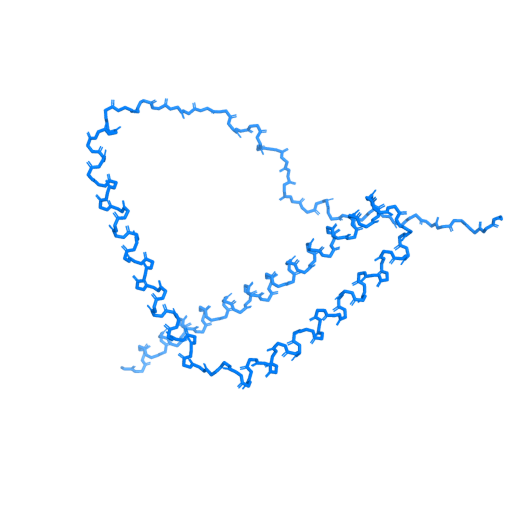99 ? 14.304 21.155 0.073 1.00 85.25 99 LEU A CA 1
ATOM 759 C C . LEU A 1 99 ? 15.315 22.304 0.062 1.00 85.25 99 LEU A C 1
ATOM 761 O O . LEU A 1 99 ? 15.443 23.004 1.061 1.00 85.25 99 LEU A O 1
ATOM 765 N N . SER A 1 100 ? 15.988 22.538 -1.067 1.00 85.44 100 SER A N 1
ATOM 766 C CA . SER A 1 100 ? 16.941 23.645 -1.213 1.00 85.44 100 SER A CA 1
ATOM 767 C C . SER A 1 100 ? 16.268 25.006 -1.027 1.00 85.44 100 SER A C 1
ATOM 769 O O . SER A 1 100 ? 16.818 25.868 -0.345 1.00 85.44 100 SER A O 1
ATOM 771 N N . LEU A 1 101 ? 15.068 25.194 -1.589 1.00 83.31 101 LEU A N 1
ATOM 772 C CA . LEU A 1 101 ? 14.300 26.430 -1.424 1.00 83.31 101 LEU A CA 1
ATOM 773 C C . LEU A 1 101 ? 13.806 26.614 0.014 1.00 83.31 101 LEU A C 1
ATOM 775 O O . LEU A 1 101 ? 13.967 27.699 0.567 1.00 83.31 101 LEU A O 1
ATOM 779 N N . LEU A 1 102 ? 13.289 25.559 0.653 1.00 82.44 102 LEU A N 1
ATOM 780 C CA . LEU A 1 102 ? 12.823 25.661 2.039 1.00 82.44 102 LEU A CA 1
ATOM 781 C C . LEU A 1 102 ? 13.977 25.949 3.003 1.00 82.44 102 LEU A C 1
ATOM 783 O O . LEU A 1 102 ? 13.841 26.767 3.908 1.00 82.44 102 LEU A O 1
ATOM 787 N N . ILE A 1 103 ? 15.136 25.318 2.799 1.00 83.88 103 ILE A N 1
ATOM 788 C CA . ILE A 1 103 ? 16.332 25.587 3.602 1.00 83.88 103 ILE A CA 1
ATOM 789 C C . ILE A 1 103 ? 16.808 27.028 3.383 1.00 83.88 103 ILE A C 1
ATOM 791 O O . ILE A 1 103 ? 17.208 27.672 4.347 1.00 83.88 103 ILE A O 1
ATOM 795 N N . PHE A 1 104 ? 16.734 27.563 2.160 1.00 79.00 104 PHE A N 1
ATOM 796 C CA . PHE A 1 104 ? 17.105 28.951 1.874 1.00 79.00 104 PHE A CA 1
ATOM 797 C C . PHE A 1 104 ? 16.169 29.963 2.553 1.00 79.00 104 PHE A C 1
ATOM 799 O O . PHE A 1 104 ? 16.646 30.904 3.188 1.00 79.00 104 PHE A O 1
ATOM 806 N N . GLU A 1 105 ? 14.852 29.749 2.490 1.00 72.56 105 GLU A N 1
ATOM 807 C CA . GLU A 1 105 ? 13.861 30.602 3.160 1.00 72.56 105 GLU A CA 1
ATOM 808 C C . GLU A 1 105 ? 14.010 30.562 4.685 1.00 72.56 105 GLU A C 1
ATOM 810 O O . GLU A 1 105 ? 14.037 31.606 5.341 1.00 72.56 105 GLU A O 1
ATOM 815 N N . VAL A 1 106 ? 14.187 29.367 5.257 1.00 72.94 106 VAL A N 1
ATOM 816 C CA . VAL A 1 106 ? 14.409 29.215 6.698 1.00 72.94 106 VAL A CA 1
ATOM 817 C C . VAL A 1 106 ? 15.749 29.835 7.097 1.00 72.94 106 VAL A C 1
ATOM 819 O O . VAL A 1 106 ? 15.789 30.557 8.085 1.00 72.94 106 VAL A O 1
ATOM 822 N N . ASN A 1 107 ? 16.826 29.672 6.320 1.00 76.88 107 ASN A N 1
ATOM 823 C CA . ASN A 1 107 ? 18.138 30.272 6.605 1.00 76.88 107 ASN A CA 1
ATOM 824 C C . ASN A 1 107 ? 18.097 31.810 6.691 1.00 76.88 107 ASN A C 1
ATOM 826 O O . ASN A 1 107 ? 18.792 32.397 7.519 1.00 76.88 107 ASN A O 1
ATOM 830 N N . MET A 1 108 ? 17.229 32.461 5.911 1.00 65.25 108 MET A N 1
ATOM 831 C CA . MET A 1 108 ? 16.987 33.907 6.000 1.00 65.25 108 MET A CA 1
ATOM 832 C C . MET A 1 108 ? 16.086 34.305 7.188 1.00 65.25 108 MET A C 1
ATOM 834 O O . MET A 1 108 ? 16.147 35.448 7.639 1.00 65.25 108 MET A O 1
ATOM 838 N N . ALA A 1 109 ? 15.289 33.378 7.737 1.00 64.50 109 ALA A N 1
ATOM 839 C CA . ALA A 1 109 ? 14.432 33.576 8.915 1.00 64.50 109 ALA A CA 1
ATOM 840 C C . ALA A 1 109 ? 15.079 33.152 10.259 1.00 64.50 109 ALA A C 1
ATOM 842 O O . ALA A 1 109 ? 14.660 33.609 11.326 1.00 64.50 109 ALA A O 1
ATOM 843 N N . ILE A 1 110 ? 16.134 32.326 10.241 1.00 66.06 110 ILE A N 1
ATOM 844 C CA . ILE A 1 110 ? 16.913 31.917 11.426 1.00 66.06 110 ILE A CA 1
ATOM 845 C C . ILE A 1 110 ? 17.491 33.095 12.242 1.00 66.06 110 ILE A C 1
ATOM 847 O O . ILE A 1 110 ? 17.436 32.995 13.474 1.00 66.06 110 ILE A O 1
ATOM 851 N N . PRO A 1 111 ? 17.986 34.223 11.672 1.00 62.25 111 PRO A N 1
ATOM 852 C CA . PRO A 1 111 ? 18.495 35.321 12.503 1.00 62.25 111 PRO A CA 1
ATOM 853 C C . PRO A 1 111 ? 17.420 35.977 13.389 1.00 62.25 111 PRO A C 1
ATOM 855 O O . PRO A 1 111 ? 17.770 36.691 14.325 1.00 62.25 111 PRO A O 1
ATOM 858 N N . VAL A 1 112 ? 16.127 35.713 13.152 1.00 59.28 112 VAL A N 1
ATOM 859 C CA . VAL A 1 112 ? 15.008 36.275 13.930 1.00 59.28 112 VAL A CA 1
ATOM 860 C C . VAL A 1 112 ? 14.553 35.347 15.075 1.00 59.28 112 VAL A C 1
ATOM 862 O O . VAL A 1 112 ? 13.991 35.816 16.062 1.00 59.28 112 VAL A O 1
ATOM 865 N N . LEU A 1 113 ? 14.832 34.036 14.993 1.00 51.16 113 LEU A N 1
ATOM 866 C CA . LEU A 1 113 ? 14.338 33.007 15.932 1.00 51.16 113 LEU A CA 1
ATOM 867 C C . LEU A 1 113 ? 15.340 32.658 17.054 1.00 51.16 113 LEU A C 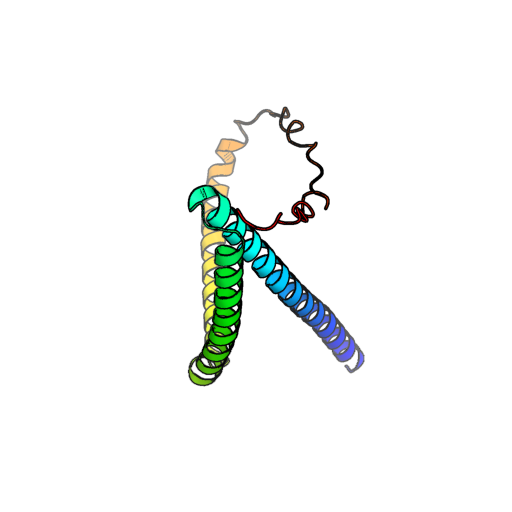1
ATOM 869 O O . LEU A 1 113 ? 14.931 32.207 18.122 1.00 51.16 113 LEU A O 1
ATOM 873 N N . GLN A 1 114 ? 16.638 32.944 16.868 1.00 55.88 114 GLN A N 1
ATOM 874 C CA . GLN A 1 114 ? 17.667 32.829 17.924 1.00 55.88 114 GLN A CA 1
ATOM 875 C C . GLN A 1 114 ? 17.455 33.812 19.094 1.00 55.88 114 GLN A C 1
ATOM 877 O O . GLN A 1 114 ? 18.058 33.651 20.151 1.00 55.88 114 GLN A O 1
ATOM 882 N N . LEU A 1 115 ? 16.574 34.805 18.933 1.00 53.59 115 LEU A N 1
ATOM 883 C CA . LEU A 1 115 ? 16.189 35.741 19.993 1.00 53.59 115 LEU A CA 1
ATOM 884 C C . LEU A 1 115 ? 14.945 35.296 20.788 1.00 53.59 115 LEU A C 1
ATOM 886 O O . LEU A 1 115 ? 14.641 35.916 21.803 1.00 53.59 115 LEU A O 1
ATOM 890 N N . CYS A 1 116 ? 14.228 34.239 20.373 1.00 54.09 116 CYS A N 1
ATOM 891 C CA . CYS A 1 116 ? 12.904 33.908 20.922 1.00 54.09 116 CYS A CA 1
ATOM 892 C C . CYS A 1 116 ? 12.704 32.425 21.293 1.00 54.09 116 CYS A C 1
ATOM 894 O O . CYS A 1 116 ? 11.646 31.866 21.032 1.00 54.09 116 CYS A O 1
ATOM 896 N N . MET A 1 117 ? 13.675 31.763 21.932 1.00 55.12 117 MET A N 1
ATOM 897 C CA . MET A 1 117 ? 13.385 30.510 22.652 1.00 55.12 117 MET A CA 1
ATOM 898 C C . MET A 1 117 ? 14.249 30.341 23.911 1.00 55.12 117 MET A C 1
ATOM 900 O O . MET A 1 117 ? 15.406 29.927 23.812 1.00 55.12 117 MET A O 1
ATOM 904 N N . PRO A 1 118 ? 13.684 30.527 25.118 1.00 56.06 118 PRO A N 1
ATOM 905 C CA . PRO A 1 118 ? 14.067 29.753 26.282 1.00 56.06 118 PRO A CA 1
ATOM 906 C C . PRO A 1 118 ? 13.218 28.467 26.355 1.00 56.06 118 PRO A C 1
ATOM 908 O O . PRO A 1 118 ? 11.999 28.495 26.478 1.00 56.06 118 PRO A O 1
ATOM 911 N N . ARG A 1 119 ? 13.912 27.329 26.268 1.00 66.19 119 ARG A N 1
ATOM 912 C CA . ARG A 1 119 ? 13.693 26.047 26.968 1.00 66.19 119 ARG A CA 1
ATOM 913 C C . ARG A 1 119 ? 12.292 25.790 27.567 1.00 66.19 119 ARG A C 1
ATOM 915 O O . ARG A 1 119 ? 12.008 26.217 28.682 1.00 66.19 119 ARG A O 1
ATOM 922 N N . MET A 1 120 ? 11.508 24.918 26.925 1.00 54.25 120 MET A N 1
ATOM 923 C CA . MET A 1 120 ? 10.451 24.154 27.605 1.00 54.25 120 MET A CA 1
ATOM 924 C C . MET A 1 120 ? 10.695 22.650 27.474 1.00 54.25 120 MET A C 1
ATOM 926 O O . MET A 1 120 ? 10.412 22.020 26.461 1.00 54.25 120 MET A O 1
ATOM 930 N N . THR A 1 121 ? 11.236 22.085 28.548 1.00 66.56 121 THR A N 1
ATOM 931 C CA . THR A 1 121 ? 11.190 20.663 28.896 1.00 66.56 121 THR A CA 1
ATOM 932 C C . THR A 1 121 ? 10.060 20.460 29.903 1.00 66.56 121 THR A C 1
ATOM 934 O O . THR A 1 121 ? 10.209 20.974 31.007 1.00 66.56 121 THR A O 1
ATOM 937 N N . LEU A 1 122 ? 8.988 19.722 29.581 1.00 53.16 122 LEU A N 1
ATOM 938 C CA . LEU A 1 122 ? 8.203 18.920 30.543 1.00 53.16 122 LEU A CA 1
ATOM 939 C C . LEU A 1 122 ? 7.046 18.153 29.863 1.00 53.16 122 LEU A C 1
ATOM 941 O O . LEU A 1 122 ? 6.469 18.628 28.894 1.00 53.16 122 LEU A O 1
ATOM 945 N N . ALA A 1 123 ? 6.640 17.040 30.484 1.00 49.06 123 ALA A N 1
ATOM 946 C CA . ALA A 1 123 ? 5.248 16.562 30.576 1.00 49.06 123 ALA A CA 1
ATOM 947 C C . ALA A 1 123 ? 4.664 15.525 29.586 1.00 49.06 123 ALA A C 1
ATOM 949 O O . ALA A 1 123 ? 3.518 15.142 29.788 1.00 49.06 123 ALA A O 1
ATOM 950 N N . ASN A 1 124 ? 5.410 14.945 28.634 1.00 51.88 124 ASN A N 1
ATOM 951 C CA . ASN A 1 124 ? 4.889 13.817 27.820 1.00 51.88 124 ASN A CA 1
ATOM 952 C C . ASN A 1 124 ? 5.309 12.403 28.280 1.00 51.88 124 ASN A C 1
ATOM 954 O O . ASN A 1 124 ? 4.950 11.418 27.638 1.00 51.88 124 ASN A O 1
ATOM 958 N N . LEU A 1 125 ? 5.972 12.252 29.436 1.00 52.12 125 LEU A N 1
ATOM 959 C CA . LEU A 1 125 ? 6.221 10.918 30.018 1.00 52.12 125 LEU A CA 1
ATOM 960 C C . LEU A 1 125 ? 4.932 10.190 30.469 1.00 52.12 125 LEU A C 1
ATOM 962 O O . LEU A 1 125 ? 4.983 9.000 30.755 1.00 52.12 125 LEU A O 1
ATOM 966 N N . CYS A 1 126 ? 3.764 10.846 30.471 1.00 52.81 126 CYS A N 1
ATOM 967 C CA . CYS A 1 126 ? 2.467 10.189 30.701 1.00 52.81 126 CYS A CA 1
ATOM 968 C C . CYS A 1 126 ? 1.875 9.479 29.463 1.00 52.81 126 CYS A C 1
ATOM 970 O O . CYS A 1 126 ? 0.716 9.084 29.492 1.00 52.81 126 CYS A O 1
ATOM 972 N N . SER A 1 127 ? 2.650 9.263 28.394 1.00 47.25 127 SER A N 1
ATOM 973 C CA . SER A 1 127 ? 2.353 8.219 27.392 1.00 47.25 127 SER A CA 1
ATOM 974 C C . SER A 1 127 ? 3.341 7.044 27.470 1.00 47.25 127 SER A C 1
ATOM 976 O O . SER A 1 127 ? 3.261 6.085 26.711 1.00 47.25 127 SER A O 1
ATOM 978 N N . GLN A 1 128 ? 4.272 7.073 28.425 1.00 50.56 128 GLN A N 1
ATOM 979 C CA . GLN A 1 128 ? 5.318 6.068 28.567 1.00 50.56 128 GLN A CA 1
ATOM 980 C C . GLN A 1 128 ? 4.925 5.009 29.598 1.00 50.56 128 GLN A C 1
ATOM 982 O O . GLN A 1 128 ? 5.649 4.805 30.562 1.00 50.56 128 GLN A O 1
ATOM 987 N N . ASN A 1 129 ? 3.742 4.398 29.427 1.00 50.94 129 ASN A N 1
ATOM 988 C CA . ASN A 1 129 ? 3.383 3.108 30.040 1.00 50.94 129 ASN A CA 1
ATOM 989 C C . ASN A 1 129 ? 2.072 2.512 29.484 1.00 50.94 129 ASN A C 1
ATOM 991 O O . ASN A 1 129 ? 1.173 2.118 30.221 1.00 50.94 129 ASN A O 1
ATOM 995 N N . CYS A 1 130 ? 1.979 2.378 28.163 1.00 48.91 130 CYS A N 1
ATOM 996 C CA . CYS A 1 130 ? 1.307 1.212 27.590 1.00 48.91 130 CYS A CA 1
ATOM 997 C C . CYS A 1 130 ? 2.420 0.318 27.040 1.00 48.91 130 CYS A C 1
ATOM 999 O O . CYS A 1 130 ? 3.177 0.792 26.189 1.00 48.91 130 CYS A O 1
ATOM 1001 N N . PRO A 1 131 ? 2.585 -0.932 27.505 1.00 43.34 131 PRO A N 1
ATOM 1002 C CA . PRO A 1 131 ? 3.481 -1.847 26.827 1.00 43.34 131 PRO A CA 1
ATOM 1003 C C . PRO A 1 131 ? 2.883 -2.130 25.446 1.00 43.34 131 PRO A C 1
ATOM 1005 O O . PRO A 1 131 ? 1.960 -2.925 25.291 1.00 43.34 131 PRO A O 1
ATOM 1008 N N . PHE A 1 132 ? 3.421 -1.458 24.430 1.00 50.31 132 PHE A N 1
ATOM 1009 C CA . PHE A 1 132 ? 3.344 -1.879 23.038 1.00 50.31 132 PHE A CA 1
ATOM 1010 C C . PHE A 1 132 ? 4.235 -3.122 22.890 1.00 50.31 132 PHE A C 1
ATOM 1012 O O . PHE A 1 132 ? 5.343 -3.058 22.369 1.00 50.31 132 PHE A O 1
ATOM 1019 N N . SER A 1 133 ? 3.790 -4.235 23.478 1.00 39.41 133 SER A N 1
ATOM 1020 C CA . SER A 1 133 ? 4.401 -5.554 23.330 1.00 39.41 133 SER A CA 1
ATOM 1021 C C . SER A 1 133 ? 3.328 -6.632 23.532 1.00 39.41 133 SER A C 1
ATOM 1023 O O . SER A 1 133 ? 2.970 -7.008 24.646 1.00 39.41 133 SER A O 1
ATOM 1025 N N . GLU A 1 134 ? 2.803 -7.096 22.400 1.00 44.12 134 GLU A N 1
ATOM 1026 C CA . GLU A 1 134 ? 2.480 -8.505 22.112 1.00 44.12 134 GLU A CA 1
ATOM 1027 C C . GLU A 1 134 ? 1.311 -9.203 22.842 1.00 44.12 134 GLU A C 1
ATOM 1029 O O . GLU A 1 134 ? 0.992 -10.330 22.483 1.00 44.12 134 GLU A O 1
ATOM 1034 N N . THR A 1 135 ? 0.595 -8.579 23.783 1.00 43.06 135 THR A N 1
ATOM 1035 C CA . THR A 1 135 ? -0.532 -9.253 24.488 1.00 43.06 135 THR A CA 1
ATOM 1036 C C . THR A 1 135 ? -1.937 -8.820 24.059 1.00 43.06 135 THR A C 1
ATOM 1038 O O . THR A 1 135 ? -2.919 -9.392 24.520 1.00 43.06 135 THR A O 1
ATOM 1041 N N . CYS A 1 136 ? -2.061 -7.869 23.128 1.00 41.81 136 CYS A N 1
ATOM 1042 C CA . CYS A 1 136 ? -3.355 -7.424 22.590 1.00 41.81 136 CYS A CA 1
ATOM 1043 C C . CYS A 1 136 ? -3.656 -7.996 21.186 1.00 41.81 136 CYS A C 1
ATOM 1045 O O . CYS A 1 136 ? -4.522 -7.494 20.475 1.00 41.81 136 CYS A O 1
ATOM 1047 N N . PHE A 1 137 ? -2.949 -9.053 20.765 1.00 42.75 137 PHE A N 1
ATOM 1048 C CA . PHE A 1 137 ? -3.415 -9.922 19.683 1.00 42.75 137 PHE A CA 1
ATOM 1049 C C . PHE A 1 137 ? -4.400 -10.934 20.278 1.00 42.75 137 PHE A C 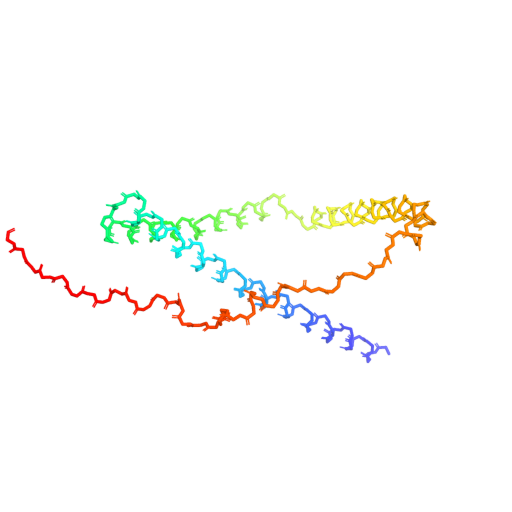1
ATOM 1051 O O . PHE A 1 137 ? -4.025 -12.011 20.724 1.00 42.75 137 PHE A O 1
ATOM 1058 N N . GLN A 1 138 ? -5.661 -10.508 20.344 1.00 43.03 138 GLN A N 1
ATOM 1059 C CA . GLN A 1 138 ? -6.878 -11.302 20.141 1.00 43.03 138 GLN A CA 1
ATOM 1060 C C . GLN A 1 138 ? -6.717 -12.840 20.180 1.00 43.03 138 GLN A C 1
ATOM 1062 O O . GLN A 1 138 ? -6.804 -13.529 19.165 1.00 43.03 138 GLN A O 1
ATOM 1067 N N . PHE A 1 139 ? -6.538 -13.381 21.383 1.00 37.16 139 PHE A N 1
ATOM 1068 C CA . PHE A 1 139 ? -6.861 -14.769 21.707 1.00 37.16 139 PHE A CA 1
ATOM 1069 C C . PHE A 1 139 ? -8.011 -14.782 22.720 1.00 37.16 139 PHE A C 1
ATOM 1071 O O . PHE A 1 139 ? -7.909 -15.381 23.777 1.00 37.16 139 PHE A O 1
ATOM 1078 N N . GLU A 1 140 ? -9.108 -14.085 22.414 1.00 38.59 140 GLU A N 1
ATOM 1079 C CA . GLU A 1 140 ? -10.358 -14.167 23.178 1.00 38.59 140 GLU A CA 1
ATOM 1080 C C . GLU A 1 140 ? -11.548 -14.160 22.209 1.00 38.59 140 GLU A C 1
ATOM 1082 O O . GLU A 1 140 ? -12.170 -13.130 21.961 1.00 38.59 140 GLU A O 1
ATOM 1087 N N . LEU A 1 141 ? -11.839 -15.335 21.631 1.00 40.84 141 LEU A N 1
ATOM 1088 C CA . LEU A 1 141 ? -13.211 -15.860 21.503 1.00 40.84 141 LEU A CA 1
ATOM 1089 C C . LEU A 1 141 ? -13.218 -17.317 20.996 1.00 40.84 141 LEU A C 1
ATOM 1091 O O . LEU A 1 141 ? -13.761 -17.652 19.945 1.00 40.84 141 LEU A O 1
ATOM 1095 N N . LYS A 1 142 ? -12.670 -18.233 21.804 1.00 42.88 142 LYS A N 1
ATOM 1096 C CA . LYS A 1 142 ? -13.175 -19.615 21.869 1.00 42.88 142 LYS A CA 1
ATOM 1097 C C . LYS A 1 142 ? -14.316 -19.631 22.887 1.00 42.88 142 LYS A C 1
ATOM 1099 O O . LYS A 1 142 ? -14.169 -20.177 23.973 1.00 42.88 142 LYS A O 1
ATOM 1104 N N . VAL A 1 143 ? -15.453 -19.027 22.549 1.00 41.94 143 VAL A N 1
ATOM 1105 C CA . VAL A 1 143 ? -16.694 -19.326 23.274 1.00 41.94 143 VAL A CA 1
ATOM 1106 C C . VAL A 1 143 ? -17.434 -20.383 22.452 1.00 41.94 143 VAL A C 1
ATOM 1108 O O . VAL A 1 143 ? -17.763 -20.124 21.293 1.00 41.94 143 VAL A O 1
ATOM 1111 N N . PRO A 1 144 ? -17.614 -21.606 22.977 1.00 40.66 144 PRO A N 1
ATOM 1112 C CA . PRO A 1 144 ? -18.384 -22.638 22.299 1.00 40.66 144 PRO A CA 1
ATOM 1113 C C . PRO A 1 144 ? -19.837 -22.166 22.180 1.00 40.66 144 PRO A C 1
ATOM 1115 O O . PRO A 1 144 ? -20.418 -21.702 23.159 1.00 40.66 144 PRO A O 1
ATOM 1118 N N . MET A 1 145 ? -20.408 -22.256 20.979 1.00 45.38 145 MET A N 1
ATOM 1119 C CA . MET A 1 145 ? -21.837 -22.017 20.771 1.00 45.38 145 MET A CA 1
ATOM 1120 C C . MET A 1 145 ? -22.632 -23.154 21.432 1.00 45.38 145 MET A C 1
ATOM 1122 O O . MET A 1 145 ? -22.335 -24.311 21.135 1.00 45.38 145 MET A O 1
ATOM 1126 N N . PRO A 1 146 ? -23.609 -22.876 22.315 1.00 54.53 146 PRO A N 1
ATOM 1127 C CA . PRO A 1 146 ? -24.630 -23.853 22.663 1.00 54.53 146 PRO A CA 1
ATOM 1128 C C . PRO A 1 146 ? -25.712 -23.916 21.572 1.00 54.53 146 PRO A C 1
ATOM 1130 O O . PRO A 1 146 ? -26.181 -22.892 21.074 1.00 54.53 146 PRO A O 1
ATOM 1133 N N . ASP A 1 147 ? -26.048 -25.156 21.221 1.00 41.00 147 ASP A N 1
ATOM 1134 C CA . ASP A 1 147 ? -27.045 -25.626 20.252 1.00 41.00 147 ASP A CA 1
ATOM 1135 C C . ASP A 1 147 ? -28.494 -25.159 20.566 1.00 41.00 147 ASP A C 1
ATOM 1137 O O . ASP A 1 147 ? -28.751 -24.609 21.640 1.00 41.00 147 ASP A O 1
ATOM 1141 N N . PRO A 1 148 ? -29.450 -25.327 19.627 1.00 62.50 148 PRO A N 1
ATOM 1142 C CA . PRO A 1 148 ? -30.589 -24.432 19.451 1.00 62.50 148 PRO A CA 1
ATOM 1143 C C . PRO A 1 148 ? -31.814 -24.799 20.301 1.00 62.50 148 PRO A C 1
ATOM 1145 O O . PRO A 1 148 ? -32.064 -25.972 20.587 1.00 62.50 148 PRO A O 1
ATOM 1148 N N . CYS A 1 149 ? -32.621 -23.778 20.594 1.00 40.50 149 CYS A N 1
ATOM 1149 C CA . CYS A 1 149 ? -34.056 -23.891 20.864 1.00 40.50 149 CYS A CA 1
ATOM 1150 C C . CYS A 1 149 ? -34.826 -23.243 19.711 1.00 40.50 149 CYS A C 1
ATOM 1152 O O . CYS A 1 149 ? -34.364 -22.178 19.238 1.00 40.50 149 CYS A O 1
#

pLDDT: mean 72.01, std 17.51, range [37.16, 94.06]

Secondary structure (DSSP, 8-state):
-HHHHHHHHHHHHHHHHHHHHHHHHHHHHHHHHHHHHHHHHHHHTS---HHHHHHHHHHHHHHHHHHHHHHHHHHHHH--HHHHHHHHHHHHHHHHHHHHHHHHHHHHHHHHHTTS--------GGGTTS--SSS-S------PPPPP-

Foldseek 3Di:
DVVVVVVVVVVVVVVVVVVVVVVVVVVVVVLVVVLVVQLCCCCPVVVDDNVVSVVVSVVVVVVVVVVVVVVVVCCVVPPDPVVVVVVVVVVVVVVVVVVVVVCVVVVVVVVVCVVDDDDDDDDPCVVVDDPPDDPPPDPPDPPDDDDDD

Radius of gyration: 25.89 Å; chains: 1; bounding box: 75×62×51 Å

InterPro domains:
  IPR036259 MFS transporter superfamily [G3DSA:1.20.1250.20] (17-138)
  IPR036259 MFS transporter superfamily [SSF103473] (30-104)

Sequence (149 aa):
MSEIFCVVLAEIDHVFGLKLLGNETFEKLGTIGTLSNLLVYLTTVFNMSTISATMLITVFNGTTNFATLLGAFLCDTYFGRYNTLGFATVASFLVTFFLSLLIFEVNMAIPVLQLCMPRMTLANLCSQNCPFSETCFQFELKVPMPDPC

Organism: Opuntia streptacantha (NCBI:txid393608)